Protein AF-A0A932EHY3-F1 (afdb_monomer_lite)

Secondary structure (DSSP, 8-state):
----SHHHHHHHHHHHTS------------HHHHHTS-------SS--PPEEEEEE-SS-TT-EEEEESSS-EEEESSSSSS-EES-TTS-S--S-----TT-

Radius of gyration: 33.24 Å; chains: 1; bounding box: 43×25×108 Å

Foldseek 3Di:
DDDDPPVVVVVVVVVVVPDDDPPPPPPDDDVVVVVPDDDDDPDCPDDPAAFQEKDAAPVQRLWIWTAGQAAAIWIGNGNPPDTDHDAPPHGRGDNYDDDDNVD

Structure (mmCIF, N/CA/C/O backbone):
data_AF-A0A932EHY3-F1
#
_entry.id   AF-A0A932EHY3-F1
#
loop_
_atom_site.group_PDB
_atom_site.id
_atom_site.type_symbol
_atom_site.label_atom_id
_atom_site.label_alt_id
_atom_site.label_comp_id
_atom_site.label_asym_id
_atom_site.label_entity_id
_atom_site.label_seq_id
_atom_site.pdbx_PDB_ins_code
_atom_site.Cartn_x
_atom_site.Cartn_y
_atom_site.Cartn_z
_atom_site.occupancy
_atom_site.B_iso_or_equiv
_atom_site.auth_seq_id
_atom_site.auth_comp_id
_atom_site.auth_asym_id
_atom_site.auth_atom_id
_atom_site.pdbx_PDB_model_num
ATOM 1 N N . MET A 1 1 ? 26.402 4.498 -92.107 1.00 49.25 1 MET A N 1
ATOM 2 C CA . MET A 1 1 ? 27.510 4.739 -91.156 1.00 49.25 1 MET A CA 1
ATOM 3 C C . MET A 1 1 ? 27.035 5.838 -90.209 1.00 49.25 1 MET A C 1
ATOM 5 O O . MET A 1 1 ? 27.013 6.984 -90.608 1.00 49.25 1 MET A O 1
ATOM 9 N N . ALA A 1 2 ? 26.336 5.525 -89.118 1.00 44.28 2 ALA A N 1
ATOM 10 C CA . ALA A 1 2 ? 26.954 5.198 -87.834 1.00 44.28 2 ALA A CA 1
ATOM 11 C C . ALA A 1 2 ? 25.998 4.387 -86.921 1.00 44.28 2 ALA A C 1
ATOM 13 O O . ALA A 1 2 ? 24.877 4.833 -86.676 1.00 44.28 2 ALA A O 1
ATOM 14 N N . PRO A 1 3 ? 26.423 3.233 -86.375 1.00 49.78 3 PRO A N 1
ATOM 15 C CA . PRO A 1 3 ? 25.748 2.552 -85.275 1.00 49.78 3 PRO A CA 1
ATOM 16 C C . PRO A 1 3 ? 26.478 2.886 -83.961 1.00 49.78 3 PRO A C 1
ATOM 18 O O . PRO A 1 3 ? 27.487 2.267 -83.652 1.00 49.78 3 PRO A O 1
ATOM 21 N N . GLY A 1 4 ? 26.026 3.898 -83.209 1.00 56.19 4 GLY A N 1
ATOM 22 C CA . GLY A 1 4 ? 26.778 4.387 -82.033 1.00 56.19 4 GLY A CA 1
ATOM 23 C C . GLY A 1 4 ? 26.028 4.458 -80.700 1.00 56.19 4 GLY A C 1
ATOM 24 O O . GLY A 1 4 ? 26.660 4.415 -79.654 1.00 56.19 4 GLY A O 1
ATOM 25 N N . TYR A 1 5 ? 24.693 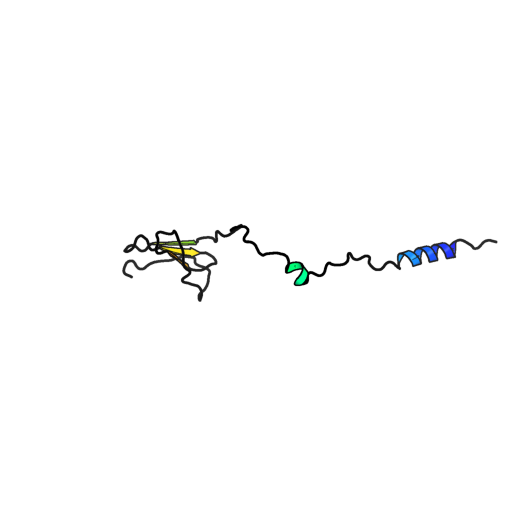4.540 -80.691 1.00 52.44 5 TYR A N 1
ATOM 26 C CA . TYR A 1 5 ? 23.971 4.958 -79.473 1.00 52.44 5 TYR A CA 1
ATOM 27 C C . TYR A 1 5 ? 23.240 3.850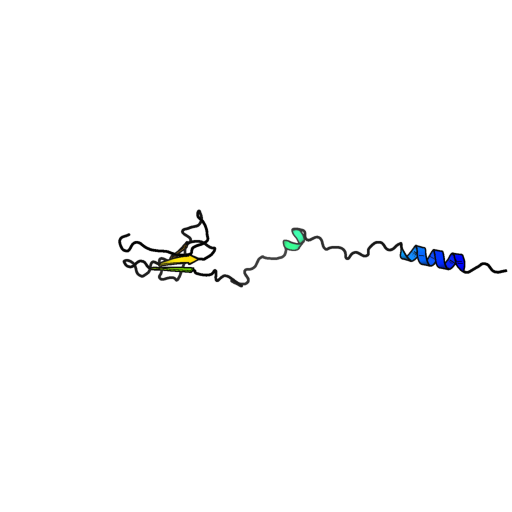 -78.703 1.00 52.44 5 TYR A C 1
ATOM 29 O O . TYR A 1 5 ? 22.830 4.068 -77.566 1.00 52.44 5 TYR A O 1
ATOM 37 N N . ARG A 1 6 ? 23.102 2.642 -79.264 1.00 52.06 6 ARG A N 1
ATOM 38 C CA . ARG A 1 6 ? 22.386 1.540 -78.588 1.00 52.06 6 ARG A CA 1
ATOM 39 C C . ARG A 1 6 ? 23.213 0.850 -77.498 1.00 52.06 6 ARG A C 1
ATOM 41 O O . ARG A 1 6 ? 22.643 0.399 -76.512 1.00 52.06 6 ARG A O 1
ATOM 48 N N . SER A 1 7 ? 24.540 0.834 -77.628 1.00 50.81 7 SER A N 1
ATOM 49 C CA . SER A 1 7 ? 25.439 0.222 -76.637 1.00 50.81 7 SER A CA 1
ATOM 50 C C . SER A 1 7 ? 25.661 1.108 -75.406 1.00 50.81 7 SER A C 1
ATOM 52 O O . SER A 1 7 ? 25.822 0.594 -74.304 1.00 50.81 7 SER A O 1
ATOM 54 N N . ALA A 1 8 ? 25.604 2.436 -75.564 1.00 52.59 8 ALA A N 1
ATOM 55 C CA . ALA A 1 8 ? 25.791 3.384 -74.462 1.00 52.59 8 ALA A CA 1
ATOM 56 C C . ALA A 1 8 ? 24.604 3.396 -73.476 1.00 52.59 8 ALA A C 1
ATOM 58 O O . ALA A 1 8 ? 24.806 3.494 -72.268 1.00 52.59 8 ALA A O 1
ATOM 59 N N . ALA A 1 9 ? 23.370 3.226 -73.969 1.00 52.28 9 ALA A N 1
ATOM 60 C CA . ALA A 1 9 ? 22.173 3.179 -73.123 1.00 52.28 9 ALA A CA 1
ATOM 61 C C . ALA A 1 9 ? 22.096 1.896 -72.268 1.00 52.28 9 ALA A C 1
ATOM 63 O O . ALA A 1 9 ? 21.677 1.939 -71.112 1.00 52.28 9 ALA A O 1
ATOM 64 N N . LEU A 1 10 ? 22.557 0.759 -72.802 1.00 52.03 10 LEU A N 1
ATOM 65 C CA . LEU A 1 10 ? 22.618 -0.514 -72.070 1.00 52.03 10 LEU A CA 1
ATOM 66 C C . LEU A 1 10 ? 23.694 -0.498 -70.972 1.00 52.03 10 LEU A C 1
ATOM 68 O O . LEU A 1 10 ? 23.460 -1.016 -69.882 1.00 52.03 10 LEU A O 1
ATOM 72 N N . LEU A 1 11 ? 24.827 0.168 -71.214 1.00 52.09 11 LEU A N 1
ATOM 73 C CA . LEU A 1 11 ? 25.880 0.362 -70.210 1.00 52.09 11 LEU A CA 1
ATOM 74 C C . LEU A 1 11 ? 25.435 1.286 -69.065 1.00 52.09 11 LEU A C 1
ATOM 76 O O . LEU A 1 11 ? 25.710 0.993 -67.903 1.00 52.09 11 LEU A O 1
ATOM 80 N N . ALA A 1 12 ? 24.684 2.350 -69.367 1.00 52.47 12 ALA A N 1
ATOM 81 C CA . ALA A 1 12 ? 24.120 3.239 -68.347 1.00 52.47 12 ALA A CA 1
ATOM 82 C C . ALA A 1 12 ? 23.041 2.551 -67.481 1.00 52.47 12 ALA A C 1
ATOM 84 O O . ALA A 1 12 ? 22.923 2.840 -66.293 1.00 52.47 12 ALA A O 1
ATOM 85 N N . SER A 1 13 ? 22.298 1.597 -68.053 1.00 53.06 13 SER A N 1
ATOM 86 C CA . SER A 1 13 ? 21.276 0.812 -67.340 1.00 53.06 13 SER A CA 1
ATOM 87 C C . SER A 1 13 ? 21.891 -0.262 -66.435 1.00 53.06 13 SER A C 1
ATOM 89 O O . SER A 1 13 ? 21.365 -0.547 -65.363 1.00 53.06 13 SER A O 1
ATOM 91 N N . ALA A 1 14 ? 23.027 -0.838 -66.843 1.00 52.53 14 ALA A N 1
ATOM 92 C CA . ALA A 1 14 ? 23.758 -1.831 -66.057 1.00 52.53 14 ALA A CA 1
ATOM 93 C C . ALA A 1 14 ? 24.450 -1.218 -64.825 1.00 52.53 14 ALA A C 1
ATOM 95 O O . ALA A 1 14 ? 24.554 -1.876 -63.791 1.00 52.53 14 ALA A O 1
ATOM 96 N N . LEU A 1 15 ? 24.857 0.056 -64.894 1.00 51.97 15 LEU A N 1
ATOM 97 C CA . LEU A 1 15 ? 25.432 0.769 -63.747 1.00 51.97 15 LEU A CA 1
ATOM 98 C C . LEU A 1 15 ? 24.404 1.082 -62.647 1.00 51.97 15 LEU A C 1
ATOM 100 O O . LEU A 1 15 ? 24.779 1.192 -61.484 1.00 51.97 15 LEU A O 1
ATOM 104 N N . PHE A 1 16 ? 23.115 1.194 -62.984 1.00 50.47 16 PHE A N 1
ATOM 105 C CA . PHE A 1 16 ? 22.061 1.501 -62.008 1.00 50.47 16 PHE A CA 1
ATOM 106 C C . PHE A 1 16 ? 21.682 0.294 -61.129 1.00 50.47 16 PHE A C 1
ATOM 108 O O . PHE A 1 16 ? 21.155 0.465 -60.034 1.00 50.47 16 PHE A O 1
ATOM 115 N N . PHE A 1 17 ? 21.998 -0.928 -61.570 1.00 55.00 17 PHE A N 1
ATOM 116 C CA . PHE A 1 17 ? 21.782 -2.159 -60.798 1.00 55.00 17 PHE A CA 1
ATOM 117 C C . PHE A 1 17 ? 22.992 -2.577 -59.943 1.00 55.00 17 PHE A C 1
ATOM 119 O O . PHE A 1 17 ? 22.892 -3.535 -59.179 1.00 55.00 17 PHE A O 1
ATOM 126 N N . LEU A 1 18 ? 24.116 -1.852 -60.018 1.00 51.16 18 LEU A N 1
ATOM 127 C CA . LEU A 1 18 ? 25.340 -2.134 -59.258 1.00 51.16 18 LEU A CA 1
ATOM 128 C C . LEU A 1 18 ? 25.514 -1.203 -58.043 1.00 51.16 18 LEU A C 1
ATOM 130 O O . LEU A 1 18 ? 26.626 -0.819 -57.695 1.00 51.16 18 LEU A O 1
ATOM 134 N N . VAL A 1 19 ? 24.419 -0.829 -57.383 1.00 58.72 19 VAL A N 1
ATOM 135 C CA . VAL A 1 19 ? 24.477 -0.260 -56.027 1.00 58.72 19 VAL A CA 1
ATOM 136 C C . VAL A 1 19 ? 23.491 -1.021 -55.138 1.00 58.72 19 VAL A C 1
ATOM 138 O O . VAL A 1 19 ? 22.438 -0.489 -54.779 1.00 58.72 19 VAL A O 1
ATOM 141 N N . PRO A 1 20 ? 23.770 -2.290 -54.781 1.00 56.19 20 PRO A N 1
ATOM 142 C CA . PRO A 1 20 ? 23.020 -2.928 -53.720 1.00 56.19 20 PRO A CA 1
ATOM 143 C C . PRO A 1 20 ? 23.470 -2.288 -52.403 1.00 56.19 20 PRO A C 1
ATOM 145 O O . PRO A 1 20 ? 24.550 -2.560 -51.894 1.00 56.19 20 PRO A O 1
ATOM 148 N N . GLY A 1 21 ? 22.632 -1.401 -51.874 1.00 62.34 21 GLY A N 1
ATOM 149 C CA . GLY A 1 21 ? 22.624 -1.051 -50.460 1.00 62.34 21 GLY A CA 1
ATOM 150 C C . GLY A 1 21 ? 23.807 -0.228 -49.952 1.00 62.34 21 GLY A C 1
ATOM 151 O O . GLY A 1 21 ? 24.661 -0.742 -49.238 1.00 62.34 21 GLY A O 1
ATOM 152 N N . LEU A 1 22 ? 23.716 1.100 -50.075 1.00 57.66 22 LEU A N 1
ATOM 153 C CA . LEU A 1 22 ? 24.045 1.935 -48.912 1.00 57.66 22 LEU A CA 1
ATOM 154 C C . LEU A 1 22 ? 22.903 1.793 -47.893 1.00 57.66 22 LEU A C 1
ATOM 156 O O . LEU A 1 22 ? 22.115 2.709 -47.658 1.00 57.66 22 LEU A O 1
ATOM 160 N N . GLY A 1 23 ? 22.778 0.601 -47.309 1.00 62.22 23 GLY A N 1
ATOM 161 C CA . GLY A 1 23 ? 22.101 0.478 -46.030 1.00 62.22 23 GLY A CA 1
ATOM 162 C C . GLY A 1 23 ? 22.912 1.304 -45.043 1.00 62.22 23 GLY A C 1
ATOM 163 O O . GLY A 1 23 ? 24.131 1.150 -44.974 1.00 62.22 23 GLY A O 1
ATOM 164 N N . LYS A 1 24 ? 22.267 2.222 -44.316 1.00 59.66 24 LYS A N 1
ATOM 165 C CA . LYS A 1 24 ? 22.911 2.866 -43.168 1.00 59.66 24 LYS A CA 1
ATOM 166 C C . LYS A 1 24 ? 23.516 1.748 -42.325 1.00 59.66 24 LYS A C 1
ATOM 168 O O . LYS A 1 24 ? 22.779 0.835 -41.959 1.00 59.66 24 LYS A O 1
ATOM 173 N N . ALA A 1 25 ? 24.827 1.790 -42.079 1.00 65.50 25 ALA A N 1
ATOM 174 C CA . ALA A 1 25 ? 25.468 0.853 -41.170 1.00 65.50 25 ALA A CA 1
ATOM 175 C C . ALA A 1 25 ? 24.656 0.870 -39.872 1.00 65.50 25 ALA A C 1
ATOM 177 O O . ALA A 1 25 ? 24.558 1.906 -39.210 1.00 65.50 25 ALA A O 1
ATOM 178 N N . GLN A 1 26 ? 23.966 -0.232 -39.585 1.00 66.06 26 GLN A N 1
ATOM 179 C CA . GLN A 1 26 ? 23.190 -0.340 -38.367 1.00 66.06 26 GLN A CA 1
ATOM 180 C C . GLN A 1 26 ? 24.211 -0.355 -37.241 1.00 66.06 26 GLN A C 1
ATOM 182 O O . GLN A 1 26 ? 25.027 -1.270 -37.162 1.00 66.06 26 GLN A O 1
ATOM 187 N N . VAL A 1 27 ? 24.213 0.699 -36.426 1.00 73.88 27 VAL A N 1
ATOM 188 C CA . VAL A 1 27 ? 25.056 0.748 -35.235 1.00 73.88 27 VAL A CA 1
ATOM 189 C C . VAL A 1 27 ? 24.677 -0.462 -34.391 1.00 73.88 27 VAL A C 1
ATOM 191 O O . VAL A 1 27 ? 23.533 -0.577 -33.944 1.00 73.88 27 VAL A O 1
ATOM 194 N N . ALA A 1 28 ? 25.613 -1.398 -34.253 1.00 74.31 28 ALA A N 1
ATOM 195 C CA . ALA A 1 28 ? 25.445 -2.536 -33.373 1.00 74.31 28 ALA A CA 1
ATOM 196 C C . ALA A 1 28 ? 25.441 -2.000 -31.940 1.00 74.31 28 ALA A C 1
ATOM 198 O O . ALA A 1 28 ? 26.380 -1.332 -31.517 1.00 74.31 28 ALA A O 1
ATOM 199 N N . LEU A 1 29 ? 24.344 -2.234 -31.223 1.00 78.12 29 LEU A N 1
ATOM 200 C CA . LEU A 1 29 ? 24.263 -1.939 -29.800 1.00 78.12 29 LEU A CA 1
ATOM 201 C C . LEU A 1 29 ? 24.850 -3.143 -29.068 1.00 78.12 29 LEU A C 1
ATOM 203 O O . LEU A 1 29 ? 24.148 -4.126 -28.832 1.00 78.12 29 LEU A O 1
ATOM 207 N N . ASP A 1 30 ? 26.146 -3.093 -28.785 1.00 81.88 30 ASP A N 1
ATOM 208 C CA . ASP A 1 30 ? 26.805 -4.055 -27.909 1.00 81.88 30 ASP A CA 1
ATOM 209 C C . ASP A 1 30 ? 26.828 -3.548 -26.456 1.00 81.88 30 ASP A C 1
ATOM 211 O O . ASP A 1 30 ? 26.447 -2.413 -26.142 1.00 81.88 30 ASP A O 1
ATOM 215 N N . SER A 1 31 ? 27.214 -4.431 -25.535 1.00 79.31 31 SER A N 1
ATOM 216 C CA . SER A 1 31 ? 27.318 -4.106 -24.110 1.00 79.31 31 SER A CA 1
ATOM 217 C C . SER A 1 31 ? 28.300 -2.971 -23.840 1.00 79.31 31 SER A C 1
ATOM 219 O O . SER A 1 31 ? 28.112 -2.228 -22.880 1.00 79.31 31 SER A O 1
ATOM 221 N N . ASP A 1 32 ? 29.313 -2.817 -24.687 1.00 84.50 32 ASP A N 1
ATOM 222 C CA . ASP A 1 32 ? 30.409 -1.873 -24.497 1.00 84.50 32 ASP A CA 1
ATOM 223 C C . ASP A 1 32 ? 29.950 -0.441 -24.798 1.00 84.50 32 ASP A C 1
ATOM 225 O O . ASP A 1 32 ? 30.296 0.490 -24.065 1.00 84.50 32 ASP A O 1
ATOM 229 N N . VAL A 1 33 ? 29.071 -0.266 -25.793 1.00 83.38 33 VAL A N 1
ATOM 230 C CA . VAL A 1 33 ? 28.385 1.008 -26.074 1.00 83.38 33 VAL A CA 1
ATOM 231 C C . VAL A 1 33 ? 27.496 1.449 -24.901 1.00 83.38 33 VAL A C 1
ATOM 233 O O . VAL A 1 33 ? 27.376 2.645 -24.624 1.00 83.38 33 VAL A O 1
ATOM 236 N N . LEU A 1 34 ? 26.880 0.502 -24.189 1.00 81.31 34 LEU A N 1
ATOM 237 C CA . LEU A 1 34 ? 26.002 0.775 -23.042 1.00 81.31 34 LEU A CA 1
ATOM 238 C C . LEU A 1 34 ? 26.768 0.909 -21.715 1.00 81.31 34 LEU A C 1
ATOM 240 O O . LEU A 1 34 ? 26.277 1.569 -20.801 1.00 81.31 34 LEU A O 1
ATOM 244 N N . ALA A 1 35 ? 27.970 0.336 -21.608 1.00 82.12 35 ALA A N 1
ATOM 245 C CA . ALA A 1 35 ? 28.766 0.303 -20.378 1.00 82.12 35 ALA A CA 1
ATOM 246 C C . ALA A 1 35 ? 29.181 1.696 -19.870 1.00 82.12 35 ALA A C 1
ATOM 248 O O . ALA A 1 35 ? 29.380 1.885 -18.671 1.00 82.12 35 ALA A O 1
ATOM 249 N N . GLY A 1 36 ? 29.288 2.684 -20.767 1.00 81.38 36 GLY A N 1
ATOM 250 C 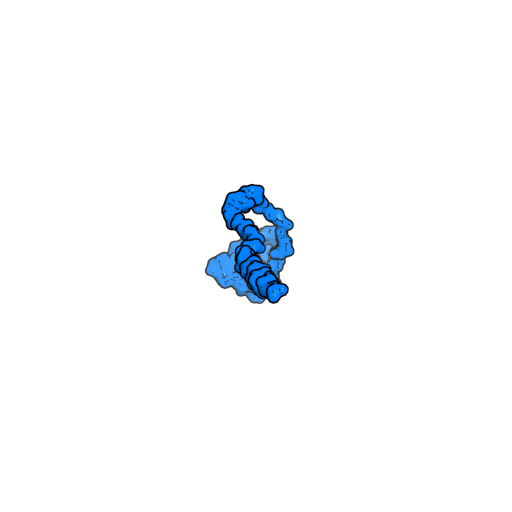CA . GLY A 1 36 ? 29.592 4.078 -20.422 1.00 81.38 36 GLY A CA 1
ATOM 251 C C . GLY A 1 36 ? 28.392 4.890 -19.919 1.00 81.38 36 GLY A C 1
ATOM 252 O O . GLY A 1 36 ? 28.567 6.015 -19.448 1.00 81.38 36 GLY A O 1
ATOM 253 N N . LEU A 1 37 ? 27.174 4.350 -20.014 1.00 83.19 37 LEU A N 1
ATOM 254 C CA . LEU A 1 37 ? 25.963 5.007 -19.533 1.00 83.19 37 LEU A CA 1
ATOM 255 C C . LEU A 1 37 ? 25.656 4.533 -18.116 1.00 83.19 37 LEU A C 1
ATOM 257 O O . LEU A 1 37 ? 25.267 3.391 -17.896 1.00 83.19 37 LEU A O 1
ATOM 261 N N . ALA A 1 38 ? 25.773 5.435 -17.143 1.00 81.56 38 ALA A N 1
ATOM 262 C CA . ALA A 1 38 ? 25.300 5.158 -15.796 1.00 81.56 38 ALA A CA 1
ATOM 263 C C . ALA A 1 38 ? 23.759 5.128 -15.786 1.00 81.56 38 ALA A C 1
ATOM 265 O O . ALA A 1 38 ? 23.132 6.145 -16.118 1.00 81.56 38 ALA A O 1
ATOM 266 N N . PRO A 1 39 ? 23.119 4.016 -15.374 1.00 77.94 39 PRO A N 1
ATOM 267 C CA . PRO A 1 39 ? 21.691 4.018 -15.108 1.00 77.94 39 PRO A CA 1
ATOM 268 C C . PRO A 1 39 ? 21.411 5.039 -14.010 1.00 77.94 39 PRO A C 1
ATOM 270 O O . PRO A 1 39 ? 22.003 4.988 -12.931 1.00 77.94 39 PRO A O 1
ATOM 273 N N . ARG A 1 40 ? 20.506 5.979 -14.274 1.00 80.19 40 ARG A N 1
ATOM 274 C CA . ARG A 1 40 ? 20.061 6.938 -13.265 1.00 80.19 40 ARG A CA 1
ATOM 275 C C . ARG A 1 40 ? 18.555 6.878 -13.128 1.00 80.19 40 ARG A C 1
ATOM 277 O O . ARG A 1 40 ? 17.834 6.845 -14.124 1.00 80.19 40 ARG A O 1
ATOM 284 N N . SER A 1 41 ? 18.082 6.921 -11.888 1.00 76.12 41 SER A N 1
ATOM 285 C CA . SER A 1 41 ? 16.668 7.163 -11.634 1.00 76.12 41 SER A CA 1
ATOM 286 C C . SER A 1 41 ? 16.309 8.558 -12.153 1.00 76.12 41 SER A C 1
ATOM 288 O O . SER A 1 41 ? 16.997 9.541 -11.870 1.00 76.12 41 SER A O 1
ATOM 290 N N . ILE A 1 42 ? 15.245 8.639 -12.946 1.00 76.81 42 ILE A N 1
ATOM 291 C CA . ILE A 1 42 ? 14.662 9.899 -13.436 1.00 76.81 42 ILE A CA 1
ATOM 292 C C . ILE A 1 42 ? 13.533 10.385 -12.513 1.00 76.81 42 ILE A C 1
ATOM 294 O O . ILE A 1 42 ? 12.835 11.341 -12.835 1.00 76.81 42 ILE A O 1
ATOM 298 N N . GLY A 1 43 ? 13.375 9.736 -11.356 1.00 69.94 43 GLY A N 1
ATOM 299 C CA . GLY A 1 43 ? 12.184 9.844 -10.528 1.00 69.94 43 GLY A CA 1
ATOM 300 C C . GLY A 1 43 ? 11.049 8.955 -11.054 1.00 69.94 43 GLY A C 1
ATOM 301 O O . GLY A 1 43 ? 11.154 8.353 -12.127 1.00 69.94 43 GLY A O 1
ATOM 302 N N . PRO A 1 44 ? 9.953 8.833 -10.296 1.00 63.91 44 PRO A N 1
ATOM 303 C CA . PRO A 1 44 ? 8.791 8.063 -10.710 1.00 63.91 44 PRO A CA 1
ATOM 304 C C . PRO A 1 44 ? 8.049 8.802 -11.835 1.00 63.91 44 PRO A C 1
ATOM 306 O O . PRO A 1 44 ? 7.197 9.641 -11.572 1.00 63.91 44 PRO A O 1
ATOM 309 N N . ALA A 1 45 ? 8.362 8.502 -13.099 1.00 56.16 45 ALA A N 1
ATOM 310 C CA . ALA A 1 45 ? 7.662 9.111 -14.238 1.00 56.16 45 ALA A CA 1
ATOM 311 C C . ALA A 1 45 ? 6.200 8.625 -14.357 1.00 56.16 45 ALA A C 1
ATOM 313 O O . ALA A 1 45 ? 5.341 9.371 -14.814 1.00 56.16 45 ALA A O 1
ATOM 314 N N . VAL A 1 46 ? 5.913 7.401 -13.895 1.00 55.38 46 VAL A N 1
ATOM 315 C CA . VAL A 1 46 ? 4.572 6.828 -13.688 1.00 55.38 46 VAL A CA 1
ATOM 316 C C . VAL A 1 46 ? 4.688 5.783 -12.572 1.00 55.38 46 VAL A C 1
ATOM 318 O O . VAL A 1 46 ? 4.985 4.634 -12.861 1.00 55.38 46 VAL A O 1
ATOM 321 N N . MET A 1 47 ? 4.520 6.147 -11.296 1.00 55.78 47 MET A N 1
ATOM 322 C CA . MET A 1 47 ? 4.483 5.147 -10.200 1.00 55.78 47 MET A CA 1
ATOM 323 C C . MET A 1 47 ? 3.254 5.281 -9.297 1.00 55.78 47 MET A C 1
ATOM 325 O O . MET A 1 47 ? 3.248 4.774 -8.182 1.00 55.78 47 MET A O 1
ATOM 329 N N . SER A 1 48 ? 2.187 5.928 -9.772 1.00 60.69 48 SER A N 1
ATOM 330 C CA . SER A 1 48 ? 0.871 5.700 -9.175 1.00 60.69 48 SER A CA 1
ATOM 331 C C . SER A 1 48 ? 0.247 4.508 -9.891 1.00 60.69 48 SER A C 1
ATOM 333 O O . SER A 1 48 ? -0.324 4.635 -10.975 1.00 60.69 48 SER A O 1
ATOM 335 N N . GLY A 1 49 ? 0.429 3.315 -9.326 1.00 75.12 49 GLY A N 1
ATOM 336 C CA . GLY A 1 49 ? -0.474 2.209 -9.625 1.00 75.12 49 GLY A CA 1
ATOM 337 C C . GLY A 1 49 ? -1.882 2.585 -9.159 1.00 75.12 49 GLY A C 1
ATOM 338 O O . GLY A 1 49 ? -2.044 3.321 -8.187 1.00 75.12 49 GLY A O 1
ATOM 339 N N . ARG A 1 50 ? -2.928 2.098 -9.832 1.00 88.62 50 ARG A N 1
ATOM 340 C CA . ARG A 1 50 ? -4.296 2.355 -9.368 1.00 88.62 50 ARG A CA 1
ATOM 341 C C . ARG A 1 50 ? -4.502 1.673 -8.017 1.00 88.62 50 ARG A C 1
ATOM 343 O O . ARG A 1 50 ? -4.491 0.444 -7.951 1.00 88.62 50 ARG A O 1
ATOM 350 N N . ILE A 1 51 ? -4.738 2.463 -6.977 1.00 91.12 51 ILE A N 1
ATOM 351 C CA . ILE A 1 51 ? -5.211 1.954 -5.693 1.00 91.12 51 ILE A CA 1
ATOM 352 C C . ILE A 1 51 ? -6.704 1.676 -5.824 1.00 91.12 51 ILE A C 1
ATOM 354 O O . ILE A 1 51 ? -7.482 2.567 -6.156 1.00 91.12 51 ILE A O 1
ATOM 358 N N . ALA A 1 52 ? -7.080 0.417 -5.638 1.00 93.44 52 ALA A N 1
ATOM 359 C CA . ALA A 1 52 ? -8.459 -0.039 -5.757 1.00 93.44 52 ALA A CA 1
ATOM 360 C C . ALA A 1 52 ? -9.153 -0.123 -4.393 1.00 93.44 52 ALA A C 1
ATOM 362 O O . ALA A 1 52 ? -10.368 0.036 -4.323 1.00 93.44 52 ALA A O 1
ATOM 363 N N . ALA A 1 53 ? -8.394 -0.361 -3.321 1.00 93.31 53 ALA A N 1
ATOM 364 C CA . ALA A 1 53 ? -8.934 -0.542 -1.980 1.00 93.31 53 ALA A CA 1
ATOM 365 C C . ALA A 1 53 ? -7.969 -0.028 -0.906 1.00 93.31 53 ALA A C 1
ATOM 367 O O . ALA A 1 53 ? -6.751 -0.123 -1.061 1.00 93.31 53 ALA A O 1
ATOM 368 N N . ILE A 1 54 ? -8.524 0.478 0.194 1.00 94.50 54 ILE A N 1
ATOM 369 C CA . ILE A 1 54 ? -7.799 0.851 1.413 1.00 94.50 54 ILE A CA 1
ATOM 370 C C . ILE A 1 54 ? -8.621 0.350 2.603 1.00 94.50 54 ILE A C 1
ATOM 372 O O . ILE A 1 54 ? -9.838 0.537 2.620 1.00 94.50 54 ILE A O 1
ATOM 376 N N . ALA A 1 55 ? -7.967 -0.267 3.585 1.00 94.44 55 ALA A N 1
ATOM 377 C CA . ALA A 1 55 ? -8.590 -0.701 4.831 1.00 94.44 55 ALA A CA 1
ATOM 378 C C . ALA A 1 55 ? -7.690 -0.352 6.023 1.00 94.44 55 ALA A C 1
ATOM 380 O O . ALA A 1 55 ? -6.515 -0.714 6.041 1.00 94.44 55 ALA A O 1
ATOM 381 N N . GLY A 1 56 ? -8.235 0.362 7.007 1.00 93.12 56 GLY A N 1
ATOM 382 C CA . GLY A 1 56 ? -7.555 0.669 8.267 1.00 93.12 56 GLY A CA 1
ATOM 383 C C . GLY A 1 56 ? -7.901 -0.344 9.356 1.00 93.12 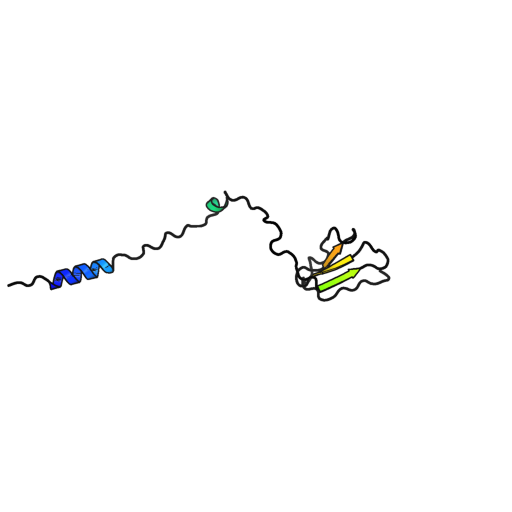56 GLY A C 1
ATOM 384 O O . GLY A 1 56 ? -8.976 -0.948 9.322 1.00 93.12 56 GLY A O 1
ATOM 385 N N . VAL A 1 57 ? -7.004 -0.511 10.325 1.00 93.50 57 VAL A N 1
ATOM 386 C CA . VAL A 1 57 ? -7.242 -1.353 11.503 1.00 93.50 57 VAL A CA 1
ATOM 387 C C . VAL A 1 57 ? -7.928 -0.512 12.583 1.00 93.50 57 VAL A C 1
ATOM 389 O O . VAL A 1 57 ? -7.411 0.518 13.005 1.00 93.50 57 VAL A O 1
ATOM 392 N N . ALA A 1 58 ? -9.110 -0.928 13.044 1.00 88.75 58 ALA A N 1
ATOM 393 C CA . ALA A 1 58 ? -9.899 -0.136 13.997 1.00 88.75 58 ALA A CA 1
ATOM 394 C C . ALA A 1 58 ? -9.241 -0.028 15.386 1.00 88.75 58 ALA A C 1
ATOM 396 O O . ALA A 1 58 ? -9.390 0.985 16.068 1.00 88.75 58 ALA A O 1
ATOM 397 N N . THR A 1 59 ? -8.524 -1.071 15.804 1.00 90.50 59 THR A N 1
ATOM 398 C CA . THR A 1 59 ? -7.806 -1.138 17.085 1.00 90.50 59 THR A CA 1
ATOM 399 C C . THR A 1 59 ? -6.443 -0.446 17.047 1.00 90.50 59 THR A C 1
ATOM 401 O O . THR A 1 59 ? -5.923 -0.094 18.104 1.00 90.50 59 THR A O 1
ATOM 404 N N . ASP A 1 60 ? -5.890 -0.213 15.853 1.00 91.19 60 ASP A N 1
ATOM 405 C CA . ASP A 1 60 ? -4.592 0.424 15.641 1.00 91.19 60 ASP A CA 1
ATOM 406 C C . ASP A 1 60 ? -4.643 1.440 14.479 1.00 91.19 60 ASP A C 1
ATOM 408 O O . ASP A 1 60 ? -4.404 1.085 13.321 1.00 91.19 60 ASP A O 1
ATOM 412 N N . PRO A 1 61 ? -4.936 2.723 14.772 1.00 86.81 61 PRO A N 1
ATOM 413 C CA . PRO A 1 61 ? -5.172 3.745 13.753 1.00 86.81 61 PRO A CA 1
ATOM 414 C C . PRO A 1 61 ? -3.975 4.077 12.853 1.00 86.81 61 PRO A C 1
ATOM 416 O O . PRO A 1 61 ? -4.162 4.753 11.840 1.00 86.81 61 PRO A O 1
ATOM 419 N N . VAL A 1 62 ? -2.753 3.663 13.212 1.00 93.62 62 VAL A N 1
ATOM 420 C CA . VAL A 1 62 ? -1.562 3.890 12.371 1.00 93.62 62 VAL A CA 1
ATOM 421 C C . VAL A 1 62 ? -1.317 2.758 11.374 1.00 93.62 62 VAL A C 1
ATOM 423 O O . VAL A 1 62 ? -0.559 2.948 10.416 1.00 93.62 62 VAL A O 1
ATOM 426 N N . THR A 1 63 ? -1.995 1.620 11.554 1.00 94.44 63 THR A N 1
ATOM 427 C CA . THR A 1 63 ? -1.892 0.470 10.662 1.00 94.44 63 THR A CA 1
ATOM 428 C C . THR A 1 63 ? -2.966 0.511 9.581 1.00 94.44 63 THR A C 1
ATOM 430 O O . THR A 1 63 ? -4.171 0.560 9.849 1.00 94.44 63 THR A O 1
ATOM 433 N N . LEU A 1 64 ? -2.530 0.443 8.324 1.00 94.69 64 LEU A N 1
ATOM 434 C CA . LEU A 1 64 ? -3.422 0.415 7.168 1.00 94.69 64 LEU A CA 1
ATOM 435 C C . LEU A 1 64 ? -2.885 -0.466 6.042 1.00 94.69 64 LEU A C 1
ATOM 437 O O . LEU A 1 64 ? -1.679 -0.571 5.809 1.00 94.69 64 LEU A O 1
ATOM 441 N N . TYR A 1 65 ? -3.821 -1.069 5.321 1.00 94.62 65 TYR A N 1
ATOM 442 C CA . TYR A 1 65 ? -3.578 -1.921 4.171 1.00 94.62 65 TYR A CA 1
ATOM 443 C C . TYR A 1 65 ? -4.089 -1.250 2.903 1.00 94.62 65 TYR A C 1
ATOM 445 O O . TYR A 1 65 ? -5.184 -0.685 2.869 1.00 94.62 65 TYR A O 1
ATOM 453 N N . VAL A 1 66 ? -3.301 -1.343 1.840 1.00 95.06 66 VAL A N 1
ATOM 454 C CA . VAL A 1 66 ? -3.576 -0.731 0.542 1.00 95.06 66 VAL A CA 1
ATOM 455 C C . VAL A 1 66 ? -3.522 -1.803 -0.535 1.00 95.06 66 VAL A C 1
ATOM 457 O O . VAL A 1 66 ? -2.524 -2.503 -0.688 1.00 95.06 66 VAL A O 1
ATOM 460 N N . GLY A 1 67 ? -4.608 -1.926 -1.290 1.00 94.38 67 GLY A N 1
ATOM 461 C CA . GLY A 1 67 ? -4.755 -2.862 -2.395 1.00 94.38 67 GLY A CA 1
ATOM 462 C C . GLY A 1 67 ? -4.598 -2.144 -3.718 1.00 94.38 67 GLY A C 1
ATOM 463 O O . GLY A 1 67 ? -5.375 -1.243 -4.046 1.00 94.38 67 GLY A O 1
ATOM 464 N N . SER A 1 68 ? -3.612 -2.561 -4.499 1.00 92.81 68 SER A N 1
ATOM 465 C CA . SER A 1 68 ? -3.402 -2.035 -5.842 1.00 92.81 68 SER A CA 1
ATOM 466 C C . SER A 1 68 ? -4.023 -2.954 -6.897 1.00 92.81 68 SER A C 1
ATOM 468 O O . SER A 1 68 ? -4.084 -4.174 -6.748 1.00 92.81 68 SER A O 1
ATOM 470 N N . ALA A 1 69 ? -4.472 -2.374 -8.007 1.00 89.88 69 ALA A N 1
ATOM 471 C CA . ALA A 1 69 ? -5.116 -3.126 -9.079 1.00 89.88 69 ALA A CA 1
ATOM 472 C C . ALA A 1 69 ? -4.176 -4.103 -9.815 1.00 89.88 69 ALA A C 1
ATOM 474 O O . ALA A 1 69 ? -4.661 -4.963 -10.549 1.00 89.88 69 ALA A O 1
ATOM 475 N N . GLY A 1 70 ? -2.856 -3.962 -9.653 1.00 87.31 70 GLY A N 1
ATOM 476 C CA . GLY A 1 70 ? -1.850 -4.765 -10.354 1.00 87.31 70 GLY A CA 1
ATOM 477 C C . GLY A 1 70 ? -0.474 -4.789 -9.685 1.00 87.31 70 GLY A C 1
ATOM 478 O O . GLY A 1 70 ? 0.528 -4.900 -10.380 1.00 87.31 70 GLY A O 1
ATOM 479 N N . GLY A 1 71 ? -0.415 -4.650 -8.363 1.00 89.19 71 GLY A N 1
ATOM 480 C CA . GLY A 1 71 ? 0.828 -4.656 -7.580 1.00 89.19 71 GLY A CA 1
ATOM 481 C C . GLY A 1 71 ? 0.641 -5.187 -6.156 1.00 89.19 71 GLY A C 1
ATOM 482 O O . GLY A 1 71 ? 1.372 -4.783 -5.259 1.00 89.19 71 GLY A O 1
ATOM 483 N N . GLY A 1 72 ? -0.396 -5.998 -5.920 1.00 93.06 72 GLY A N 1
ATOM 484 C CA . GLY A 1 72 ? -0.621 -6.680 -4.648 1.00 93.06 72 GLY A CA 1
ATOM 485 C C . GLY A 1 72 ? -1.117 -5.779 -3.515 1.00 93.06 72 GLY A C 1
ATOM 486 O O . GLY A 1 72 ? -1.644 -4.678 -3.736 1.00 93.06 72 GLY A O 1
ATOM 487 N N . VAL A 1 73 ? -0.974 -6.300 -2.293 1.00 94.19 73 VAL A N 1
ATOM 488 C CA . VAL A 1 73 ? -1.333 -5.637 -1.034 1.00 94.19 73 VAL A CA 1
ATOM 489 C C . VAL A 1 73 ? -0.080 -5.104 -0.347 1.00 94.19 73 VAL A C 1
ATOM 491 O O . VAL A 1 73 ? 0.940 -5.791 -0.247 1.00 94.19 73 VAL A O 1
ATOM 494 N N . TRP A 1 74 ? -0.203 -3.888 0.168 1.00 93.94 74 TRP A N 1
ATOM 495 C CA . TRP A 1 74 ? 0.830 -3.146 0.872 1.00 93.94 74 TRP A CA 1
ATOM 496 C C . TRP A 1 74 ? 0.348 -2.820 2.280 1.00 93.94 74 TRP A C 1
ATOM 498 O O . TRP A 1 74 ? -0.812 -2.454 2.458 1.00 93.94 74 TRP A O 1
ATOM 508 N N . LYS A 1 75 ? 1.230 -2.926 3.270 1.00 94.69 75 LYS A N 1
ATOM 509 C CA . LYS A 1 75 ? 0.960 -2.586 4.668 1.00 94.69 75 LYS A CA 1
ATOM 510 C C . LYS A 1 75 ? 1.809 -1.393 5.084 1.00 94.69 75 LYS A C 1
ATOM 512 O O . LYS A 1 75 ? 3.005 -1.360 4.797 1.00 94.69 75 LYS A O 1
ATOM 517 N N . SER A 1 76 ? 1.197 -0.454 5.786 1.00 95.19 76 SER A N 1
ATOM 518 C CA . SER A 1 76 ? 1.872 0.618 6.512 1.00 95.19 76 SER A CA 1
ATOM 519 C C . SER A 1 76 ? 1.604 0.448 8.003 1.00 95.19 76 SER A C 1
ATOM 521 O O . SER A 1 76 ? 0.473 0.150 8.375 1.00 95.19 76 SER A O 1
ATOM 523 N N . ASP A 1 77 ? 2.622 0.712 8.820 1.00 95.19 77 ASP A N 1
ATOM 524 C CA . ASP A 1 77 ? 2.568 0.726 10.292 1.00 95.19 77 ASP A CA 1
ATOM 525 C C . ASP A 1 77 ? 2.870 2.134 10.865 1.00 95.19 77 ASP A C 1
ATOM 527 O O . ASP A 1 77 ? 3.046 2.302 12.069 1.00 95.19 77 ASP A O 1
ATOM 531 N N . ASP A 1 78 ? 2.988 3.158 10.009 1.00 93.56 78 ASP A N 1
ATOM 532 C CA . ASP A 1 78 ? 3.410 4.521 10.368 1.00 93.56 78 ASP A CA 1
ATOM 533 C C . ASP A 1 78 ? 2.459 5.610 9.829 1.00 93.56 78 ASP A C 1
ATOM 535 O O . ASP A 1 78 ? 2.873 6.721 9.479 1.00 93.56 78 ASP A O 1
ATOM 539 N N . GLY A 1 79 ? 1.164 5.286 9.743 1.00 91.44 79 GLY A N 1
ATOM 540 C CA . GLY A 1 79 ? 0.129 6.226 9.302 1.00 91.44 79 GLY A CA 1
ATOM 541 C C . GLY A 1 79 ? 0.150 6.538 7.801 1.00 91.44 79 GLY A C 1
ATOM 542 O O . GLY A 1 79 ? -0.427 7.537 7.378 1.00 91.44 79 GLY A O 1
ATO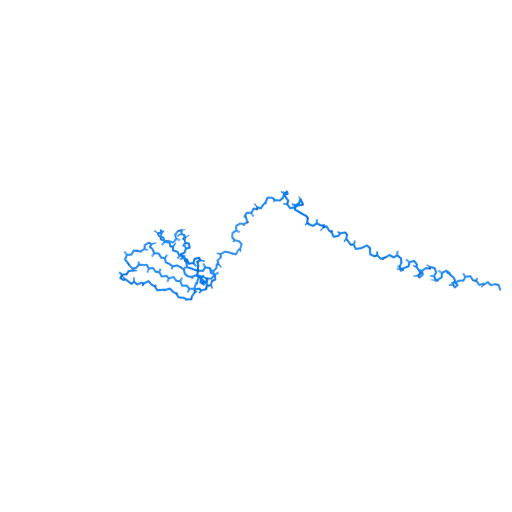M 543 N N . GLY A 1 80 ? 0.790 5.694 6.989 1.00 90.62 80 GLY A N 1
ATOM 544 C CA . GLY A 1 80 ? 0.826 5.803 5.530 1.00 90.62 80 GLY A CA 1
ATOM 545 C C . GLY A 1 80 ? 2.061 6.527 5.005 1.00 90.62 80 GLY A C 1
ATOM 546 O O . GLY A 1 80 ? 2.052 6.989 3.863 1.00 90.62 80 GLY A O 1
ATOM 547 N N . THR A 1 81 ? 3.109 6.644 5.824 1.00 91.06 81 THR A N 1
ATOM 548 C CA . THR A 1 81 ? 4.367 7.292 5.436 1.00 91.06 81 THR A CA 1
ATOM 549 C C . THR A 1 81 ? 5.255 6.322 4.660 1.00 91.06 81 THR A C 1
ATOM 551 O O . THR A 1 81 ? 5.863 6.705 3.656 1.00 91.06 81 THR A O 1
ATOM 554 N N . THR A 1 82 ? 5.309 5.057 5.081 1.00 90.12 82 THR A N 1
ATOM 555 C CA . THR A 1 82 ? 6.054 3.992 4.401 1.00 90.12 82 THR A CA 1
ATOM 556 C C . THR A 1 82 ? 5.214 2.732 4.234 1.00 90.12 82 THR A C 1
ATOM 558 O O . THR A 1 82 ? 4.330 2.430 5.029 1.00 90.12 82 THR A O 1
ATOM 561 N N . PHE A 1 83 ? 5.493 1.971 3.173 1.00 92.00 83 PHE A N 1
ATOM 562 C CA . PHE A 1 83 ? 4.734 0.773 2.825 1.00 92.00 83 PHE A CA 1
ATOM 563 C C . PHE A 1 83 ? 5.657 -0.419 2.596 1.00 92.00 83 PHE A C 1
ATOM 565 O O . PHE A 1 83 ? 6.698 -0.299 1.948 1.00 92.00 83 PHE A O 1
ATOM 572 N N . LYS A 1 84 ? 5.245 -1.584 3.095 1.00 92.69 84 LYS A N 1
ATOM 573 C CA . LYS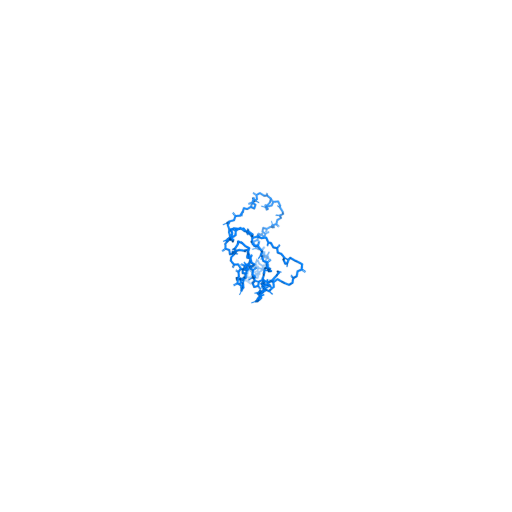 A 1 84 ? 5.899 -2.876 2.870 1.00 92.69 84 LYS A CA 1
ATOM 574 C C . LYS A 1 84 ? 4.954 -3.805 2.105 1.00 92.69 84 LYS A C 1
ATOM 576 O O . LYS A 1 84 ? 3.768 -3.850 2.445 1.00 92.69 84 LYS A O 1
ATOM 581 N N . PRO A 1 85 ? 5.436 -4.548 1.098 1.00 92.00 85 PRO A N 1
ATOM 582 C CA . PRO A 1 85 ? 4.609 -5.528 0.412 1.00 92.00 85 PRO A CA 1
ATOM 583 C C . PRO A 1 85 ? 4.302 -6.708 1.344 1.00 92.00 85 PRO A C 1
ATOM 585 O O . PRO A 1 85 ? 5.163 -7.152 2.105 1.00 92.00 85 PRO A O 1
ATOM 588 N N . VAL A 1 86 ? 3.066 -7.209 1.300 1.00 92.19 86 VAL A N 1
ATOM 589 C CA . VAL A 1 86 ? 2.629 -8.389 2.081 1.00 92.19 86 VAL A CA 1
ATOM 590 C C . VAL A 1 86 ? 2.070 -9.510 1.201 1.00 92.19 86 VAL A C 1
ATOM 592 O O . VAL A 1 86 ? 1.659 -10.549 1.707 1.00 92.19 86 VAL A O 1
ATOM 595 N N . PHE A 1 87 ? 2.039 -9.310 -0.120 1.00 88.69 87 PHE A N 1
ATOM 596 C CA . PHE A 1 87 ? 1.308 -10.161 -1.065 1.00 88.69 87 PHE A CA 1
ATOM 597 C C . PHE A 1 87 ? 2.156 -10.601 -2.270 1.00 88.69 87 PHE A C 1
ATOM 599 O O . PHE A 1 87 ? 1.627 -10.821 -3.356 1.00 88.69 87 PHE A O 1
ATOM 606 N N . ASP A 1 88 ? 3.473 -10.735 -2.098 1.00 85.19 88 ASP A N 1
ATOM 607 C CA . ASP A 1 88 ? 4.411 -10.995 -3.205 1.00 85.19 88 ASP A CA 1
ATOM 608 C C . ASP A 1 88 ? 4.260 -12.389 -3.838 1.00 85.19 88 ASP A C 1
ATOM 610 O O . ASP A 1 88 ? 4.539 -12.571 -5.020 1.00 85.19 88 ASP A O 1
ATOM 614 N N . GLN A 1 89 ? 3.791 -13.383 -3.079 1.00 89.50 89 GLN A N 1
ATOM 615 C CA . GLN A 1 89 ? 3.651 -14.774 -3.544 1.00 89.50 89 GLN A CA 1
ATOM 616 C C . GLN A 1 89 ? 2.250 -15.106 -4.090 1.00 89.50 89 GLN A C 1
ATOM 618 O O . GLN A 1 89 ? 1.912 -16.271 -4.302 1.00 89.50 89 GLN A O 1
ATOM 623 N N . HIS A 1 90 ? 1.417 -14.091 -4.309 1.00 89.19 90 HIS A N 1
ATOM 624 C CA . HIS A 1 90 ? -0.001 -14.238 -4.632 1.00 89.19 90 HIS A CA 1
ATOM 625 C C . HIS A 1 90 ? -0.402 -13.396 -5.857 1.00 89.19 90 HIS A C 1
ATOM 627 O O . HIS A 1 90 ? 0.397 -12.591 -6.349 1.00 89.19 90 HIS A O 1
ATOM 633 N N . PRO A 1 91 ? -1.632 -13.566 -6.389 1.00 90.75 91 PRO A N 1
ATOM 634 C CA . PRO A 1 91 ? -2.126 -12.741 -7.485 1.00 90.75 91 PRO A CA 1
ATOM 635 C C . PRO A 1 91 ? -2.073 -11.247 -7.155 1.00 90.75 91 PRO A C 1
ATOM 637 O O . PRO A 1 91 ? -2.528 -10.804 -6.104 1.00 90.75 91 PRO A O 1
ATOM 640 N N . GLN A 1 92 ? -1.538 -10.467 -8.092 1.00 92.38 92 GLN A N 1
ATOM 641 C CA . GLN A 1 92 ? -1.235 -9.050 -7.881 1.00 92.38 92 GLN A CA 1
ATOM 642 C C . GLN A 1 92 ? -2.431 -8.111 -8.121 1.00 92.38 92 GLN A C 1
ATOM 644 O O . GLN A 1 92 ? -2.324 -6.913 -7.865 1.00 92.38 92 GLN A O 1
ATOM 649 N N . SER A 1 93 ? -3.568 -8.615 -8.611 1.00 93.00 93 SER A N 1
ATOM 650 C CA . SER A 1 93 ? -4.771 -7.804 -8.830 1.00 93.00 93 SER A CA 1
ATOM 651 C C . SER A 1 93 ? -5.696 -7.825 -7.625 1.00 93.00 93 SER A C 1
ATOM 653 O O . SER A 1 93 ? -6.374 -8.821 -7.378 1.00 93.00 93 SER A O 1
ATOM 655 N N . ILE A 1 94 ? -5.767 -6.698 -6.918 1.00 94.56 94 ILE A N 1
ATOM 656 C CA . ILE A 1 94 ? -6.624 -6.536 -5.744 1.00 94.56 94 ILE A CA 1
ATOM 657 C C . ILE A 1 94 ? -7.823 -5.650 -6.093 1.00 94.56 94 ILE A C 1
ATOM 659 O O . ILE A 1 94 ? -7.659 -4.555 -6.629 1.00 94.56 94 ILE A O 1
ATOM 663 N N . GLY A 1 95 ? -9.033 -6.133 -5.790 1.00 93.56 95 GLY A N 1
ATOM 664 C CA . GLY A 1 95 ? -10.291 -5.395 -5.980 1.00 93.56 95 GLY A CA 1
ATOM 665 C C . GLY A 1 95 ? -10.955 -4.929 -4.681 1.00 93.56 95 GLY A C 1
ATOM 666 O O . GLY A 1 95 ? -11.686 -3.946 -4.696 1.00 93.56 95 GLY A O 1
ATOM 667 N N . ALA A 1 96 ? -10.694 -5.607 -3.562 1.00 93.56 96 ALA A N 1
ATOM 668 C CA . ALA A 1 96 ? -11.226 -5.275 -2.244 1.00 93.56 96 ALA A CA 1
ATOM 669 C C . ALA A 1 96 ? -10.282 -5.790 -1.149 1.00 93.56 96 ALA A C 1
ATOM 671 O O . ALA A 1 96 ? -9.583 -6.783 -1.352 1.00 93.56 96 ALA A O 1
ATOM 672 N N . ILE A 1 97 ? -10.286 -5.124 0.006 1.00 93.44 97 ILE A N 1
ATOM 673 C CA . ILE A 1 97 ? -9.615 -5.560 1.235 1.00 93.44 97 ILE A CA 1
ATOM 674 C C . ILE A 1 97 ? -10.609 -5.376 2.379 1.00 93.44 97 ILE A C 1
ATOM 676 O O . ILE A 1 97 ? -11.299 -4.359 2.436 1.00 93.44 97 ILE A O 1
ATOM 680 N N . ALA A 1 98 ? -10.660 -6.347 3.283 1.00 92.88 98 ALA A N 1
ATOM 681 C CA . ALA A 1 98 ? -11.351 -6.238 4.557 1.00 92.88 98 ALA A CA 1
ATOM 682 C C . ALA A 1 98 ? -10.386 -6.651 5.671 1.00 92.88 98 ALA A C 1
ATOM 684 O O . ALA A 1 98 ? -9.589 -7.571 5.489 1.00 92.88 98 ALA A O 1
ATOM 685 N N . VAL A 1 99 ? -10.462 -5.953 6.800 1.00 91.88 99 VAL A N 1
ATOM 686 C CA . VAL A 1 99 ? -9.738 -6.276 8.032 1.00 91.88 99 VAL A CA 1
ATOM 687 C C . VAL A 1 99 ? -10.776 -6.756 9.038 1.00 91.88 99 VAL A C 1
ATOM 689 O O . VAL A 1 99 ? -11.846 -6.152 9.146 1.00 91.88 99 VAL A O 1
ATOM 692 N N . ASP A 1 100 ? -10.483 -7.850 9.734 1.00 90.81 100 ASP A N 1
ATOM 693 C CA . ASP A 1 100 ? -11.327 -8.322 10.825 1.00 90.81 100 ASP A CA 1
ATOM 694 C C . ASP A 1 100 ? -11.259 -7.302 11.976 1.00 90.81 100 ASP A C 1
ATOM 696 O O . ASP A 1 100 ? -10.173 -7.019 12.467 1.00 90.81 100 ASP A O 1
ATOM 700 N N . PRO A 1 101 ? -12.378 -6.719 12.444 1.00 84.50 101 PRO A N 1
ATOM 701 C CA . PRO A 1 101 ? -12.344 -5.788 13.572 1.00 84.50 101 PRO A CA 1
ATOM 702 C C . PRO A 1 101 ? -11.813 -6.414 14.871 1.00 84.50 101 PRO A C 1
ATOM 704 O O . PRO A 1 101 ? -11.466 -5.686 15.801 1.00 84.50 101 PRO A O 1
ATOM 707 N N . SER A 1 102 ? -11.818 -7.747 14.953 1.00 83.81 102 SER A N 1
ATOM 708 C CA . SER A 1 102 ? -11.402 -8.524 16.119 1.00 83.81 102 SER A CA 1
ATOM 709 C C . SER A 1 102 ? -9.995 -9.130 16.019 1.00 83.81 102 SER A C 1
ATOM 711 O O . SER A 1 102 ? -9.486 -9.563 17.056 1.00 83.81 102 SER A O 1
ATOM 713 N N . ASN A 1 103 ? -9.370 -9.150 14.830 1.00 58.41 103 ASN A N 1
ATOM 714 C CA . ASN A 1 103 ? -8.004 -9.654 14.596 1.00 58.41 103 ASN A CA 1
ATOM 715 C C . ASN A 1 103 ? -7.407 -9.139 13.268 1.00 58.41 103 ASN A C 1
ATOM 717 O O . ASN A 1 103 ? -6.932 -9.961 12.448 1.00 58.41 103 ASN A O 1
#

Sequence (103 aa):
MAPGYRSAALLASALFFLVPGLGKAQVALDSDVLAGLAPRSIGPAVMSGRIAAIAGVATDPVTLYVGSAGGGVWKSDDGGTTFKPVFDQHPQSIGAIAVDPSN

pLDDT: mean 78.21, std 16.51, range [44.28, 95.19]